Protein AF-A0A6U3USD8-F1 (afdb_monomer_lite)

Sequence (127 aa):
TAPLFMDVFNQEWENTIYDKFQEVTQSGALEKITYGLLCGFFSGYALKRIGKLIAALIGIVFILLQILSYYGYITVDQDKITNDVQNMFSSSEWLEGLQGKTMTVLTYNLPAGGGFAAGFVLGFKIG

InterPro domains:
  IPR007014 FUN14 [PF04930] (33-124)
  IPR007014 FUN14 [PTHR21346] (11-126)

Radius of gyration: 25.1 Å; chains: 1; bounding box: 48×50×72 Å

pLDDT: mean 74.31, std 14.25, range [49.0, 94.31]

Secondary structure (DSSP, 8-state):
---HHHHHHHHHHHHHHHHHHHHHHHTTHHHHHHHHHHHHHHHHHHHHHHHHHHHHHHHHHHHHHHHHHHTT-----HHHHHHHHHHHH--HHHHHHHHHHHHHHHHHHHHHHHHHHHHHHHHHHH-

Foldseek 3Di:
DPDPVVVVVVVVVVVVVVVVVVVCVVVCLVVLLQVLLVLLLVQLLVCLVVVVVVVVVVVVVVVVVVVVVVVPPDPDPPVVVVVVVCVVVVCCVVVVVCVVVVVVCCVVSVSNNVSNNNSNVVNNVVD

Structure (mmCIF, N/CA/C/O backbone):
data_AF-A0A6U3USD8-F1
#
_entry.id   AF-A0A6U3USD8-F1
#
loop_
_atom_site.group_PDB
_atom_site.id
_atom_site.type_symbol
_atom_site.label_atom_id
_atom_site.label_alt_id
_atom_site.label_comp_id
_atom_site.label_asym_id
_atom_site.label_entity_id
_atom_site.label_seq_id
_atom_site.pdbx_PDB_ins_code
_atom_site.Cartn_x
_atom_site.Cartn_y
_atom_site.Cartn_z
_atom_site.occupancy
_atom_site.B_iso_or_equiv
_atom_site.auth_seq_id
_atom_site.auth_comp_id
_atom_site.auth_asym_id
_atom_site.auth_atom_id
_atom_site.pdbx_PDB_model_num
ATOM 1 N N . THR A 1 1 ? -2.676 -25.262 -39.135 1.00 60.47 1 THR A N 1
ATOM 2 C CA . THR A 1 1 ? -1.474 -24.602 -39.677 1.00 60.47 1 THR A CA 1
ATOM 3 C C . THR A 1 1 ? -1.560 -23.140 -39.303 1.00 60.47 1 THR A C 1
ATOM 5 O O . THR A 1 1 ? -2.432 -22.453 -39.824 1.00 60.47 1 THR A O 1
ATOM 8 N N . ALA A 1 2 ? -0.785 -22.695 -38.309 1.00 68.19 2 ALA A N 1
ATOM 9 C CA . ALA A 1 2 ? -0.763 -21.278 -37.946 1.00 68.19 2 ALA A CA 1
ATOM 10 C C . ALA A 1 2 ? -0.362 -20.456 -39.188 1.00 68.19 2 ALA A C 1
ATOM 12 O O . ALA A 1 2 ? 0.477 -20.915 -39.968 1.00 68.19 2 ALA A O 1
ATOM 13 N N . PRO A 1 3 ? -1.027 -19.326 -39.463 1.00 76.50 3 PRO A N 1
ATOM 14 C CA . PRO A 1 3 ? -0.745 -18.550 -40.657 1.00 76.50 3 PRO A CA 1
ATOM 15 C C . PRO A 1 3 ? 0.603 -17.837 -40.495 1.00 76.50 3 PRO A C 1
ATOM 17 O O . PRO A 1 3 ? 0.865 -17.248 -39.454 1.00 76.50 3 PRO A O 1
ATOM 20 N N . LEU A 1 4 ? 1.430 -17.868 -41.543 1.00 79.75 4 LEU A N 1
ATOM 21 C CA . LEU A 1 4 ? 2.811 -17.352 -41.610 1.00 79.75 4 LEU A CA 1
ATOM 22 C C . LEU A 1 4 ? 3.024 -15.944 -41.016 1.00 79.75 4 LEU A C 1
ATOM 24 O O . LEU A 1 4 ? 4.119 -15.621 -40.569 1.00 79.75 4 LEU A O 1
ATOM 28 N N . PHE A 1 5 ? 1.988 -15.103 -40.995 1.00 78.00 5 PHE A N 1
ATOM 29 C CA . PHE A 1 5 ? 2.058 -13.773 -40.389 1.00 78.00 5 PHE A CA 1
ATOM 30 C C . PHE A 1 5 ? 2.119 -13.806 -38.854 1.00 78.00 5 PHE A C 1
ATOM 32 O O . PHE A 1 5 ? 2.696 -12.902 -38.261 1.00 78.00 5 PHE A O 1
ATOM 39 N N . MET A 1 6 ? 1.538 -14.824 -38.210 1.00 78.25 6 MET A N 1
ATOM 40 C CA . MET A 1 6 ? 1.555 -14.970 -36.751 1.00 78.25 6 MET A CA 1
ATOM 41 C C . MET A 1 6 ? 2.949 -15.329 -36.253 1.00 78.25 6 MET A C 1
ATOM 43 O O . MET A 1 6 ? 3.353 -14.823 -35.215 1.00 78.25 6 MET A O 1
ATOM 47 N N . ASP A 1 7 ? 3.696 -16.129 -37.014 1.00 84.88 7 ASP A N 1
ATOM 48 C CA . ASP A 1 7 ? 5.074 -16.480 -36.667 1.00 84.88 7 ASP A CA 1
ATOM 49 C C . ASP A 1 7 ? 5.999 -15.263 -36.820 1.00 84.88 7 ASP A C 1
ATOM 51 O O . ASP A 1 7 ? 6.784 -14.972 -35.924 1.00 84.88 7 ASP A O 1
ATOM 55 N N . VAL A 1 8 ? 5.849 -14.486 -37.903 1.00 80.75 8 VAL A N 1
ATOM 56 C CA . VAL A 1 8 ? 6.621 -13.246 -38.122 1.00 80.75 8 VAL A CA 1
ATOM 57 C C . VAL A 1 8 ? 6.295 -12.187 -37.067 1.00 80.75 8 VAL A C 1
ATOM 59 O O . VAL A 1 8 ? 7.206 -11.609 -36.478 1.00 80.75 8 VAL A O 1
ATOM 62 N N . PHE A 1 9 ? 5.008 -11.970 -36.781 1.00 85.44 9 PHE A N 1
ATOM 63 C CA . PHE A 1 9 ? 4.576 -11.025 -35.755 1.00 85.44 9 PHE A CA 1
ATOM 64 C C . PHE A 1 9 ? 5.055 -11.450 -34.364 1.00 85.44 9 PHE A C 1
ATOM 66 O O . PHE A 1 9 ? 5.569 -10.614 -33.629 1.00 85.44 9 PHE A O 1
ATOM 73 N N . ASN A 1 10 ? 4.942 -12.735 -34.005 1.00 87.62 10 ASN A N 1
ATOM 74 C CA . ASN A 1 10 ? 5.407 -13.230 -32.708 1.00 87.62 10 ASN A CA 1
ATOM 75 C C . ASN A 1 10 ? 6.924 -13.076 -32.559 1.00 87.62 10 ASN A C 1
ATOM 77 O O . ASN A 1 10 ? 7.384 -12.672 -31.498 1.00 87.62 10 ASN A O 1
ATOM 81 N N . GLN A 1 11 ? 7.690 -13.317 -33.625 1.00 84.44 11 GLN A N 1
ATOM 82 C CA . GLN A 1 11 ? 9.143 -13.161 -33.616 1.00 84.44 11 GLN A CA 1
ATOM 83 C C . GLN A 1 11 ? 9.571 -11.695 -33.433 1.00 84.44 11 GLN A C 1
ATOM 85 O O . GLN A 1 11 ? 10.467 -11.406 -32.641 1.00 84.44 11 GLN A O 1
ATOM 90 N N . GLU A 1 12 ? 8.935 -10.752 -34.135 1.00 87.12 12 GLU A N 1
ATOM 91 C CA . GLU A 1 12 ? 9.197 -9.317 -33.951 1.00 87.12 12 GLU A CA 1
ATOM 92 C C . GLU A 1 12 ? 8.788 -8.841 -32.557 1.00 87.12 12 GLU A C 1
ATOM 94 O O . GLU A 1 12 ? 9.509 -8.067 -31.921 1.00 87.12 12 GLU A O 1
ATOM 99 N N . TRP A 1 13 ? 7.645 -9.320 -32.068 1.00 84.94 13 TRP A N 1
ATOM 100 C CA . TRP A 1 13 ? 7.131 -8.959 -30.756 1.00 84.94 13 TRP A CA 1
ATOM 101 C C . TRP A 1 13 ? 8.041 -9.480 -29.645 1.00 84.94 13 TRP A C 1
ATOM 103 O O . TRP A 1 13 ? 8.414 -8.716 -28.758 1.00 84.94 13 TRP A O 1
ATOM 113 N N . GLU A 1 14 ? 8.481 -10.735 -29.733 1.00 84.94 14 GLU A N 1
ATOM 114 C CA . GLU A 1 14 ? 9.463 -11.320 -28.822 1.00 84.94 14 GLU A CA 1
ATOM 115 C C . GLU A 1 14 ? 10.760 -10.512 -28.809 1.00 84.94 14 GLU A C 1
ATOM 117 O O . GLU A 1 14 ? 11.179 -10.059 -27.745 1.00 84.94 14 GLU A O 1
ATOM 122 N N . ASN A 1 15 ? 11.355 -10.236 -29.971 1.00 84.75 15 ASN A N 1
ATOM 123 C CA . ASN A 1 15 ? 12.598 -9.464 -30.050 1.00 84.75 15 ASN A CA 1
ATOM 124 C C . ASN A 1 15 ? 12.441 -8.051 -29.456 1.00 84.75 15 ASN A C 1
ATOM 126 O O . ASN A 1 15 ? 13.295 -7.595 -28.697 1.00 84.75 15 ASN A O 1
ATOM 130 N N . THR A 1 16 ? 11.305 -7.393 -29.708 1.00 84.19 16 THR A N 1
ATOM 131 C CA . THR A 1 16 ? 10.984 -6.070 -29.140 1.00 84.19 16 THR A CA 1
ATOM 132 C C . THR A 1 16 ? 10.846 -6.114 -27.616 1.00 84.19 16 THR A C 1
ATOM 134 O O . THR A 1 16 ? 11.237 -5.180 -26.911 1.00 84.19 16 THR A O 1
ATOM 137 N N . ILE A 1 17 ? 10.271 -7.192 -27.089 1.00 79.88 17 ILE A N 1
ATOM 138 C CA . ILE A 1 17 ? 10.096 -7.416 -25.656 1.00 79.88 17 ILE A CA 1
ATOM 139 C C . ILE A 1 17 ? 11.450 -7.680 -24.989 1.00 79.88 17 ILE A C 1
ATOM 141 O O . ILE A 1 17 ? 11.735 -7.088 -23.946 1.00 79.88 17 ILE A O 1
ATOM 145 N N . TYR A 1 18 ? 12.302 -8.512 -25.592 1.00 79.81 18 TYR A N 1
ATOM 146 C CA . TYR A 1 18 ? 13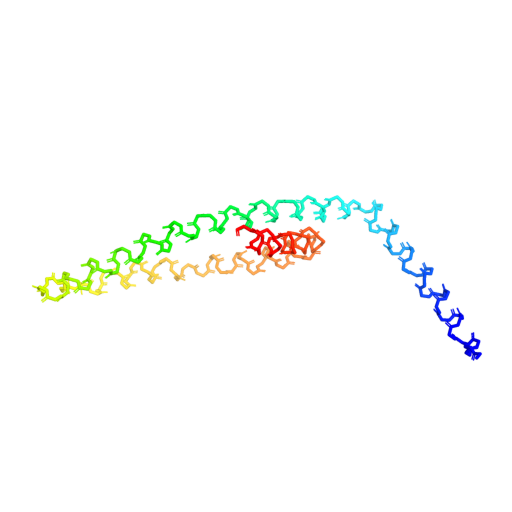.635 -8.812 -25.069 1.00 79.81 18 TYR A CA 1
ATOM 147 C C . TYR A 1 18 ? 14.517 -7.566 -24.993 1.00 79.81 18 TYR A C 1
ATOM 149 O O . TYR A 1 18 ? 15.114 -7.325 -23.942 1.00 79.81 18 TYR A O 1
ATOM 157 N N . ASP A 1 19 ? 14.531 -6.731 -26.031 1.00 81.69 19 ASP A N 1
ATOM 158 C CA . ASP A 1 19 ? 15.303 -5.483 -26.024 1.00 81.69 19 ASP A CA 1
ATOM 159 C C . ASP A 1 19 ? 14.820 -4.518 -24.934 1.00 81.69 19 ASP A C 1
ATOM 161 O O . ASP A 1 19 ? 15.628 -3.976 -24.176 1.00 81.69 19 ASP A O 1
ATOM 165 N N . LYS A 1 20 ? 13.500 -4.379 -24.755 1.00 73.38 20 LYS A N 1
ATOM 166 C CA . LYS A 1 20 ? 12.933 -3.560 -23.671 1.00 73.38 20 LYS A CA 1
ATOM 167 C C . LYS A 1 20 ? 13.275 -4.100 -22.283 1.00 73.38 20 LYS A C 1
ATOM 169 O O . LYS A 1 20 ? 13.555 -3.321 -21.373 1.00 73.38 20 LYS A O 1
ATOM 174 N N . PHE A 1 21 ? 13.272 -5.417 -22.088 1.00 76.75 21 PHE A N 1
ATOM 175 C CA . PHE A 1 21 ? 13.668 -6.014 -20.810 1.00 76.75 21 PHE A CA 1
ATOM 176 C C . PHE A 1 21 ? 15.156 -5.810 -20.509 1.00 76.75 21 PHE A C 1
ATOM 178 O O . PHE A 1 21 ? 15.515 -5.543 -19.358 1.00 76.75 21 PHE A O 1
ATOM 185 N N . GLN A 1 22 ? 16.024 -5.891 -21.519 1.00 72.31 22 GLN A N 1
ATOM 186 C CA . GLN A 1 22 ? 17.454 -5.615 -21.367 1.00 72.31 22 GLN A CA 1
ATOM 187 C C . GLN A 1 22 ? 17.715 -4.133 -21.060 1.00 72.31 22 GLN A C 1
ATOM 189 O O . GLN A 1 22 ? 18.517 -3.827 -20.180 1.00 72.31 22 GLN A O 1
ATOM 194 N N . GLU A 1 23 ? 16.967 -3.216 -21.672 1.00 72.38 23 GLU A N 1
ATOM 195 C CA . GLU A 1 23 ? 17.006 -1.777 -21.375 1.00 72.38 23 GLU A CA 1
ATOM 196 C C . GLU A 1 23 ? 16.574 -1.468 -19.924 1.00 72.38 23 GLU A C 1
ATOM 198 O O . GLU A 1 23 ? 17.226 -0.705 -19.204 1.00 72.38 23 GLU A O 1
ATOM 203 N N . VAL A 1 24 ? 15.517 -2.124 -19.430 1.00 66.94 24 VAL A N 1
ATOM 204 C CA . VAL A 1 24 ? 15.059 -2.012 -18.028 1.00 66.94 24 VAL A CA 1
ATOM 205 C C . VAL A 1 24 ? 16.073 -2.611 -17.045 1.00 66.94 24 VAL A C 1
ATOM 207 O O . VAL A 1 24 ? 16.230 -2.121 -15.923 1.00 66.94 24 VAL A O 1
ATOM 210 N N . THR A 1 25 ? 16.788 -3.653 -17.465 1.00 67.81 25 THR A N 1
ATOM 211 C CA . THR A 1 25 ? 17.837 -4.287 -16.658 1.00 67.81 25 THR A CA 1
ATOM 212 C C . THR A 1 25 ? 19.080 -3.397 -16.571 1.00 67.81 25 THR A C 1
ATOM 214 O O . THR A 1 25 ? 19.595 -3.183 -15.476 1.00 67.81 25 THR A O 1
ATOM 217 N N . GLN A 1 26 ? 19.527 -2.803 -17.684 1.00 66.00 26 GLN A N 1
ATOM 218 C CA . GLN A 1 26 ? 20.706 -1.924 -17.715 1.00 66.00 26 GLN A CA 1
ATOM 219 C C . GLN A 1 26 ? 20.472 -0.546 -17.082 1.00 66.00 26 GLN A C 1
ATOM 221 O O . GLN A 1 26 ? 21.406 0.061 -16.566 1.00 66.00 26 GLN A O 1
ATOM 226 N N . SER A 1 27 ? 19.232 -0.055 -17.064 1.00 65.62 27 SER A N 1
ATOM 227 C CA . SER A 1 27 ? 18.878 1.241 -16.461 1.00 65.62 27 SER A CA 1
ATOM 228 C C . SER A 1 27 ? 18.787 1.224 -14.924 1.00 65.62 27 SER A C 1
ATOM 230 O O . SER A 1 27 ? 18.447 2.243 -14.316 1.00 65.62 27 SER A O 1
ATOM 232 N N . GLY A 1 28 ? 19.057 0.083 -14.270 1.00 69.38 28 GLY A N 1
ATOM 233 C CA . GLY A 1 28 ? 18.926 -0.083 -12.813 1.00 69.38 28 GLY A CA 1
ATOM 234 C C . GLY A 1 28 ? 17.475 -0.007 -12.311 1.00 69.38 28 GLY A C 1
ATOM 235 O O . GLY A 1 28 ? 17.219 0.065 -11.109 1.00 69.38 28 GLY A O 1
ATOM 236 N N . ALA A 1 29 ? 16.494 -0.013 -13.217 1.00 70.44 29 ALA A N 1
ATOM 237 C CA . ALA A 1 29 ? 15.075 0.040 -12.880 1.00 70.44 29 ALA A CA 1
ATOM 238 C C . ALA A 1 29 ? 14.584 -1.269 -12.240 1.00 70.44 29 ALA A C 1
ATOM 240 O O . ALA A 1 29 ? 13.702 -1.232 -11.381 1.00 70.44 29 ALA A O 1
ATOM 241 N N . LEU A 1 30 ? 15.188 -2.408 -12.598 1.00 75.19 30 LEU A N 1
ATOM 242 C CA . LEU A 1 30 ? 14.865 -3.713 -12.018 1.00 75.19 30 LEU A CA 1
ATOM 243 C C . LEU A 1 30 ? 15.169 -3.775 -10.514 1.00 75.19 30 LEU A C 1
ATOM 245 O O . LEU A 1 30 ? 14.336 -4.245 -9.742 1.00 75.19 30 LEU A O 1
ATOM 249 N N . GLU A 1 31 ? 16.308 -3.229 -10.085 1.00 78.31 31 GLU A N 1
ATOM 250 C CA . GLU A 1 31 ? 16.653 -3.113 -8.663 1.00 78.31 31 GLU A CA 1
ATOM 251 C C . GLU A 1 31 ? 15.613 -2.265 -7.925 1.00 78.31 31 GLU A C 1
ATOM 253 O O . GLU A 1 31 ? 15.089 -2.653 -6.884 1.00 78.31 31 GLU A O 1
ATOM 258 N N . LYS A 1 32 ? 15.219 -1.129 -8.507 1.00 78.75 32 LYS A N 1
ATOM 259 C CA . LYS A 1 32 ? 14.199 -0.257 -7.911 1.00 78.75 32 LYS A CA 1
ATOM 260 C C . LYS A 1 32 ? 12.845 -0.962 -7.757 1.00 78.75 32 LYS A C 1
ATOM 262 O O . LYS A 1 32 ? 12.193 -0.779 -6.729 1.00 78.75 32 LYS A O 1
ATOM 267 N N . ILE A 1 33 ? 12.433 -1.782 -8.730 1.00 83.25 33 ILE A N 1
ATOM 268 C CA . ILE A 1 33 ? 11.199 -2.587 -8.658 1.00 83.25 33 ILE A CA 1
ATOM 269 C C . ILE A 1 33 ? 11.282 -3.599 -7.515 1.00 83.25 33 ILE A C 1
ATOM 271 O O . ILE A 1 33 ? 10.343 -3.693 -6.727 1.00 83.25 33 ILE A O 1
ATOM 275 N N . THR A 1 34 ? 12.374 -4.359 -7.410 1.00 84.31 34 THR A N 1
ATOM 276 C CA . THR A 1 34 ? 12.503 -5.427 -6.406 1.00 84.31 34 THR A CA 1
ATOM 277 C C . THR A 1 34 ? 12.602 -4.866 -4.990 1.00 84.31 34 THR A C 1
ATOM 279 O O . THR A 1 34 ? 11.898 -5.350 -4.103 1.00 84.31 34 THR A O 1
ATOM 282 N N . TYR A 1 35 ? 13.378 -3.798 -4.776 1.00 84.06 35 TYR A N 1
ATOM 283 C CA . TYR A 1 35 ? 13.415 -3.082 -3.496 1.00 84.06 35 TYR A CA 1
ATOM 284 C C . TYR A 1 35 ? 12.053 -2.487 -3.142 1.00 84.06 35 TYR A C 1
ATOM 286 O O . TYR A 1 35 ? 11.591 -2.643 -2.010 1.00 84.06 35 TYR A O 1
ATOM 294 N N . GLY A 1 36 ? 11.385 -1.855 -4.112 1.00 84.31 36 GLY A N 1
ATOM 295 C CA . GLY A 1 36 ? 10.021 -1.367 -3.953 1.00 84.31 36 GLY A CA 1
ATOM 296 C C . GLY A 1 36 ? 9.088 -2.485 -3.499 1.00 84.31 36 GLY A C 1
ATOM 297 O O . GLY A 1 36 ? 8.433 -2.351 -2.470 1.00 84.31 36 GLY A O 1
ATOM 298 N N . LEU A 1 37 ? 9.092 -3.617 -4.202 1.00 87.88 37 LEU A N 1
ATOM 299 C CA . LEU A 1 37 ? 8.240 -4.773 -3.932 1.00 87.88 37 LEU A CA 1
ATOM 300 C C . LEU A 1 37 ? 8.479 -5.379 -2.554 1.00 87.88 37 LEU A C 1
ATOM 302 O O . LEU A 1 37 ? 7.511 -5.623 -1.836 1.00 87.88 37 LEU A O 1
ATOM 306 N N . LEU A 1 38 ? 9.734 -5.574 -2.147 1.00 90.50 38 LEU A N 1
ATOM 307 C CA . LEU A 1 38 ? 10.055 -6.084 -0.813 1.00 90.50 38 LEU A CA 1
ATOM 308 C C . LEU A 1 38 ? 9.580 -5.120 0.278 1.00 90.50 38 LEU A C 1
ATOM 310 O O . LEU A 1 38 ? 8.856 -5.530 1.185 1.00 90.50 38 LEU A O 1
ATOM 314 N N . CYS A 1 39 ? 9.916 -3.832 0.169 1.00 88.12 39 CYS A N 1
ATOM 315 C CA . CYS A 1 39 ? 9.471 -2.815 1.123 1.00 88.12 39 CYS A CA 1
ATOM 316 C C . CYS A 1 39 ? 7.941 -2.71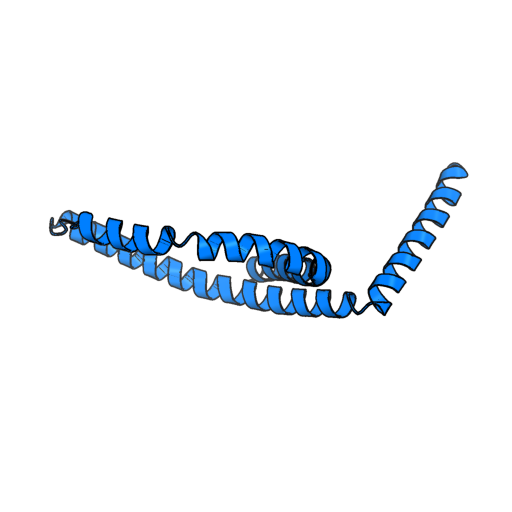7 1.185 1.00 88.12 39 CYS A C 1
ATOM 318 O O . CYS A 1 39 ? 7.369 -2.635 2.273 1.00 88.12 39 CYS A O 1
ATOM 320 N N . GLY A 1 40 ? 7.277 -2.786 0.030 1.00 85.62 40 GLY A N 1
ATOM 321 C CA . GLY A 1 40 ? 5.825 -2.841 -0.079 1.00 85.62 40 GLY A CA 1
ATOM 322 C C . GLY A 1 40 ? 5.269 -4.046 0.659 1.00 85.62 40 GLY A C 1
ATOM 323 O O . GLY A 1 40 ? 4.412 -3.893 1.524 1.00 85.62 40 GLY A O 1
ATOM 324 N N . PHE A 1 41 ? 5.812 -5.233 0.397 1.00 91.56 41 PHE A N 1
ATOM 325 C CA . PHE A 1 41 ? 5.390 -6.481 1.023 1.00 91.56 41 PHE A CA 1
ATOM 326 C C . PHE A 1 41 ? 5.487 -6.443 2.550 1.00 91.56 41 PHE A C 1
ATOM 328 O O . PHE A 1 41 ? 4.502 -6.733 3.235 1.00 91.56 41 PHE A O 1
ATOM 335 N N . PHE A 1 42 ? 6.630 -6.018 3.096 1.00 89.62 42 PHE A N 1
ATOM 336 C CA . PHE A 1 42 ? 6.800 -5.875 4.545 1.00 89.62 42 PHE A CA 1
ATOM 337 C C . PHE A 1 42 ? 5.856 -4.822 5.137 1.00 89.62 42 PHE A C 1
ATOM 339 O O . PHE A 1 42 ? 5.250 -5.064 6.182 1.00 89.62 42 PHE A O 1
ATOM 346 N N . SER A 1 43 ? 5.680 -3.683 4.459 1.00 91.44 43 SER A N 1
ATOM 347 C CA . SER A 1 43 ? 4.757 -2.626 4.883 1.00 91.44 43 SER A CA 1
ATOM 348 C C . SER A 1 43 ? 3.301 -3.111 4.911 1.00 91.44 43 SER A C 1
ATOM 350 O O . SER A 1 43 ? 2.615 -2.927 5.916 1.00 91.44 43 SER A O 1
ATOM 352 N N . GLY A 1 44 ? 2.844 -3.808 3.866 1.00 87.56 44 GLY A N 1
ATOM 353 C CA . GLY A 1 44 ? 1.491 -4.365 3.782 1.00 87.56 44 GLY A CA 1
ATOM 354 C C . GLY A 1 44 ? 1.224 -5.435 4.843 1.00 87.56 44 GLY A C 1
ATOM 355 O O . GLY A 1 44 ? 0.163 -5.434 5.474 1.00 87.56 44 GLY A O 1
ATOM 356 N N . TYR A 1 45 ? 2.204 -6.306 5.105 1.00 89.31 45 TYR A N 1
ATOM 357 C CA . TYR A 1 45 ? 2.113 -7.320 6.159 1.00 89.31 45 TYR A CA 1
ATOM 358 C C . TYR A 1 45 ? 2.031 -6.685 7.559 1.00 89.31 45 TYR A C 1
ATOM 360 O O . TYR A 1 45 ? 1.173 -7.051 8.369 1.00 89.31 45 TYR A O 1
ATOM 368 N N . ALA A 1 46 ? 2.878 -5.689 7.840 1.00 89.38 46 ALA A N 1
ATOM 369 C CA . ALA A 1 46 ? 2.856 -4.951 9.102 1.00 89.38 46 ALA A CA 1
ATOM 370 C C . ALA A 1 46 ? 1.533 -4.192 9.296 1.00 89.38 46 ALA A C 1
ATOM 372 O O . ALA A 1 46 ? 0.933 -4.253 10.374 1.00 89.38 46 ALA A O 1
ATOM 373 N N . LEU A 1 47 ? 1.033 -3.541 8.239 1.00 90.38 47 LEU A N 1
ATOM 374 C CA .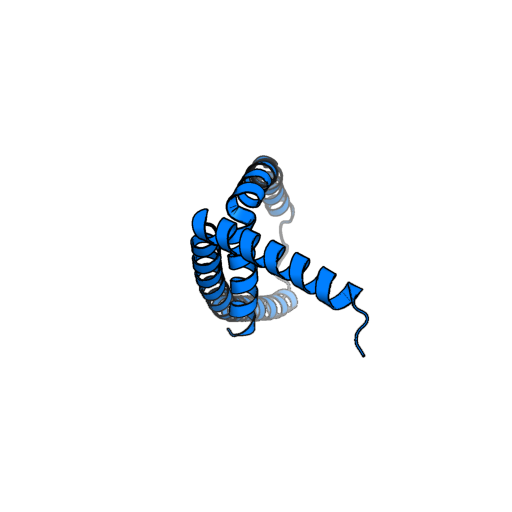 LEU A 1 47 ? -0.212 -2.781 8.282 1.00 90.38 47 LEU A CA 1
ATOM 375 C C . LEU A 1 47 ? -1.403 -3.655 8.668 1.00 90.38 47 LEU A C 1
ATOM 377 O O . LEU A 1 47 ? -2.245 -3.215 9.440 1.00 90.38 47 LEU A O 1
ATOM 381 N N . LYS A 1 48 ? -1.484 -4.903 8.199 1.00 84.75 48 LYS A N 1
ATOM 382 C CA . LYS A 1 48 ? -2.598 -5.790 8.564 1.00 84.75 48 LYS A CA 1
ATOM 383 C C . LYS A 1 48 ? -2.576 -6.201 10.033 1.00 84.75 48 LYS A C 1
ATOM 385 O O . LYS A 1 48 ? -3.631 -6.291 10.663 1.00 84.75 48 LYS A O 1
ATOM 390 N N . ARG A 1 49 ? -1.388 -6.414 10.604 1.00 85.94 49 ARG A N 1
ATOM 391 C CA . ARG A 1 49 ? -1.222 -6.715 12.035 1.00 85.94 49 ARG A CA 1
ATOM 392 C C . ARG A 1 49 ? -1.624 -5.531 12.906 1.00 85.94 49 ARG A C 1
ATOM 394 O O . ARG A 1 49 ? -2.407 -5.706 13.837 1.00 85.94 49 ARG A O 1
ATOM 401 N N . ILE A 1 50 ? -1.149 -4.337 12.566 1.00 89.25 50 ILE A N 1
ATOM 402 C CA . ILE A 1 50 ? -1.478 -3.103 13.287 1.00 89.25 50 ILE A CA 1
ATOM 403 C C . ILE A 1 50 ? -2.953 -2.735 13.070 1.00 89.25 50 ILE A C 1
ATOM 405 O O . ILE A 1 50 ? -3.648 -2.384 14.016 1.00 89.25 50 ILE A O 1
ATOM 409 N N . GLY A 1 51 ? -3.466 -2.902 11.852 1.00 88.94 51 GLY A N 1
ATOM 410 C CA . GLY A 1 51 ? -4.853 -2.626 11.489 1.00 88.94 51 GLY A CA 1
ATOM 411 C C . GLY A 1 51 ? -5.846 -3.477 12.276 1.00 88.94 51 GLY A C 1
ATOM 412 O O . GLY A 1 51 ? -6.843 -2.948 12.752 1.00 88.94 51 GLY A O 1
ATOM 413 N N . LYS A 1 52 ? -5.548 -4.764 12.505 1.00 88.25 52 LYS A N 1
ATOM 414 C CA . LYS A 1 52 ? -6.358 -5.624 13.387 1.00 88.25 52 LYS A CA 1
ATOM 415 C C . LYS A 1 52 ? -6.385 -5.106 14.832 1.00 88.25 52 LYS A C 1
ATOM 417 O O . LYS A 1 52 ? -7.451 -5.096 15.440 1.00 88.25 52 LYS A O 1
ATOM 422 N N . LEU A 1 53 ? -5.249 -4.649 15.370 1.00 92.38 53 LEU A N 1
ATOM 423 C CA . LEU A 1 53 ? -5.176 -4.079 16.724 1.00 92.38 53 LEU A CA 1
ATOM 424 C C . LEU A 1 53 ? -5.950 -2.761 16.834 1.00 92.38 53 LEU A C 1
ATOM 426 O O . LEU A 1 53 ? -6.747 -2.597 17.754 1.00 92.38 53 LEU A O 1
ATOM 430 N N . ILE A 1 54 ? -5.754 -1.849 15.880 1.00 91.69 54 ILE A N 1
ATOM 431 C CA . ILE A 1 54 ? -6.457 -0.563 15.832 1.00 91.69 54 ILE A CA 1
ATOM 432 C C . ILE A 1 54 ? -7.963 -0.789 15.681 1.00 91.69 54 ILE A C 1
ATOM 434 O O . ILE A 1 54 ? -8.740 -0.187 16.414 1.00 91.69 54 ILE A O 1
ATOM 438 N N . ALA A 1 55 ? -8.388 -1.689 14.792 1.00 92.75 55 ALA A N 1
ATOM 439 C CA . ALA A 1 55 ? -9.800 -2.014 14.608 1.00 92.75 55 ALA A CA 1
ATOM 440 C C . ALA A 1 55 ? -10.432 -2.574 15.892 1.00 92.75 55 ALA A C 1
ATOM 442 O O . ALA A 1 55 ? -11.538 -2.174 16.252 1.00 92.75 55 ALA A O 1
ATOM 443 N N . ALA A 1 56 ? -9.723 -3.449 16.613 1.00 94.19 56 ALA A N 1
ATOM 444 C CA . ALA A 1 56 ? -10.183 -3.955 17.903 1.00 94.19 56 ALA A CA 1
ATOM 445 C C . ALA A 1 56 ? -10.299 -2.832 18.945 1.00 94.19 56 ALA A C 1
ATOM 447 O O . ALA A 1 56 ? -11.316 -2.736 19.628 1.00 94.19 56 ALA A O 1
ATOM 448 N N . LEU A 1 57 ? -9.298 -1.952 19.034 1.00 94.31 57 LEU A N 1
ATOM 449 C CA . LEU A 1 57 ? -9.297 -0.821 19.963 1.00 94.31 57 LEU A CA 1
ATOM 450 C C . LEU A 1 57 ? -10.448 0.147 19.669 1.00 94.31 57 LEU A C 1
ATOM 452 O O . LEU A 1 57 ? -11.181 0.514 20.583 1.00 94.31 57 LEU A O 1
ATOM 456 N N . ILE A 1 58 ? -10.658 0.500 18.400 1.00 93.38 58 ILE A N 1
ATOM 457 C CA . ILE A 1 58 ? -11.782 1.338 17.965 1.00 93.38 58 ILE A CA 1
ATOM 458 C C . ILE A 1 58 ? -13.114 0.665 18.302 1.00 93.38 58 ILE A C 1
ATOM 460 O O . ILE A 1 58 ? -14.006 1.329 18.816 1.00 93.38 58 ILE A O 1
ATOM 464 N N . GLY A 1 59 ? -13.253 -0.643 18.069 1.00 91.94 59 GLY A N 1
ATOM 465 C CA . GLY A 1 59 ? -14.464 -1.387 18.418 1.00 91.94 59 GLY A CA 1
ATOM 466 C C . GLY A 1 59 ? -14.760 -1.365 19.919 1.00 91.94 59 GLY A C 1
ATOM 467 O O . GLY A 1 59 ? -15.895 -1.118 20.319 1.00 91.94 59 GLY A O 1
ATOM 468 N N . ILE A 1 60 ? -13.737 -1.552 20.757 1.00 93.12 60 ILE A N 1
ATOM 469 C CA . ILE A 1 60 ? -13.866 -1.463 22.218 1.00 93.12 60 ILE A CA 1
ATOM 470 C C . ILE A 1 60 ? -14.300 -0.051 22.625 1.00 93.12 60 ILE A C 1
ATOM 472 O O . ILE A 1 60 ? -15.285 0.099 23.346 1.00 93.12 60 ILE A O 1
ATOM 476 N N . VAL A 1 61 ? -13.618 0.983 22.123 1.00 90.12 61 VAL A N 1
ATOM 477 C CA . VAL A 1 61 ? -13.970 2.388 22.388 1.00 90.12 61 VAL A CA 1
ATOM 478 C C . VAL A 1 61 ? -15.401 2.685 21.942 1.00 90.12 61 VAL A C 1
ATOM 480 O O . VAL A 1 61 ? -16.147 3.325 22.676 1.00 90.12 61 VAL A O 1
ATOM 483 N N . PHE A 1 62 ? -15.817 2.176 20.784 1.00 91.56 62 PHE A N 1
ATOM 484 C CA . PHE A 1 62 ? -17.169 2.351 20.269 1.00 91.56 62 PHE A CA 1
ATOM 485 C C . PHE A 1 62 ? -18.218 1.737 21.202 1.00 91.56 62 PHE A C 1
ATOM 487 O O . PHE A 1 62 ? -19.199 2.398 21.523 1.00 91.56 62 PHE A O 1
ATOM 494 N N . ILE A 1 63 ? -17.999 0.518 21.704 1.00 90.38 63 ILE A N 1
ATOM 495 C CA . ILE A 1 63 ? -18.910 -0.126 22.665 1.00 90.38 63 ILE A CA 1
ATOM 496 C C . ILE A 1 63 ? -18.980 0.674 23.974 1.00 90.38 63 ILE A C 1
ATOM 498 O O . ILE A 1 63 ? -20.074 0.913 24.487 1.00 90.38 63 ILE A O 1
ATOM 502 N N . LEU A 1 64 ? -17.837 1.135 24.494 1.00 85.81 64 LEU A N 1
ATOM 503 C CA . LEU A 1 64 ? -17.794 1.991 25.685 1.00 85.81 64 LEU A CA 1
ATOM 504 C C . LEU A 1 64 ? -18.581 3.292 25.472 1.00 85.81 64 LEU A C 1
ATOM 506 O O . LEU A 1 64 ? -19.331 3.701 26.356 1.00 85.81 64 LEU A O 1
ATOM 510 N N . LEU A 1 65 ? -18.455 3.911 24.295 1.00 84.31 65 LEU A N 1
ATOM 511 C CA . LEU A 1 65 ? -19.214 5.107 23.932 1.00 84.31 65 LEU A CA 1
ATOM 512 C C . LEU A 1 65 ? -20.715 4.836 23.832 1.00 84.31 65 LEU A C 1
ATOM 514 O O . LEU A 1 65 ? -21.488 5.669 24.288 1.00 84.31 65 LEU A O 1
ATOM 518 N N . GLN A 1 66 ? -21.147 3.690 23.298 1.00 83.19 66 GLN A N 1
ATOM 519 C CA . GLN A 1 66 ? -22.570 3.330 23.269 1.00 83.19 66 GLN A CA 1
ATOM 520 C C . GLN A 1 66 ? -23.150 3.229 24.689 1.00 83.19 66 GLN A C 1
ATOM 522 O O . GLN A 1 66 ? -24.225 3.766 24.950 1.00 83.19 66 GLN A O 1
ATOM 527 N N . ILE A 1 67 ? -22.418 2.619 25.630 1.00 76.50 67 ILE A N 1
ATOM 528 C CA . ILE A 1 67 ? -22.830 2.515 27.042 1.00 76.50 67 ILE A CA 1
ATOM 529 C C . ILE A 1 67 ? -22.865 3.901 27.693 1.00 76.50 67 ILE A C 1
ATOM 531 O O . ILE A 1 67 ? -23.850 4.265 28.328 1.00 76.50 67 ILE A O 1
ATOM 535 N N . LEU A 1 68 ? -21.817 4.703 27.504 1.00 73.69 68 LEU A N 1
ATOM 536 C CA . LEU A 1 68 ? -21.717 6.040 28.090 1.00 73.69 68 LEU A CA 1
ATOM 537 C C . LEU A 1 68 ? -22.749 7.015 27.496 1.00 73.69 68 LEU A C 1
ATOM 539 O O . L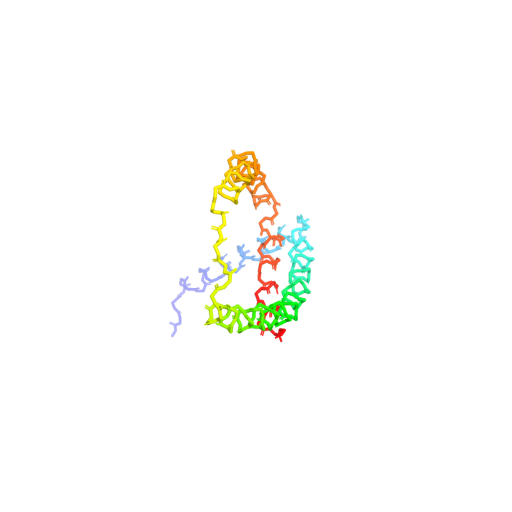EU A 1 68 ? -23.283 7.864 28.208 1.00 73.69 68 LEU A O 1
ATOM 543 N N . SER A 1 69 ? -23.086 6.851 26.215 1.00 65.44 69 SER A N 1
ATOM 544 C CA . SER A 1 69 ? -24.179 7.565 25.556 1.00 65.44 69 SER A CA 1
ATOM 545 C C . SER A 1 69 ? -25.536 7.161 26.123 1.00 65.44 69 SER A C 1
ATOM 547 O O . SER A 1 69 ? -26.402 8.019 26.262 1.00 65.44 69 SER A O 1
ATOM 549 N N . TYR A 1 70 ? -25.722 5.890 26.488 1.00 59.75 70 TYR A N 1
ATOM 550 C CA . TYR A 1 70 ? -26.945 5.415 27.142 1.00 59.75 70 TYR A CA 1
ATOM 551 C C . TYR A 1 70 ? -27.144 6.025 28.541 1.00 59.75 70 TYR A C 1
ATOM 553 O O . TYR A 1 70 ? -28.278 6.201 28.977 1.00 59.75 70 TYR A O 1
ATOM 561 N N . TYR A 1 71 ? -26.054 6.391 29.225 1.00 57.88 71 TYR A N 1
ATOM 562 C CA . TYR A 1 71 ? -26.070 7.084 30.522 1.00 57.88 71 TYR A CA 1
ATOM 563 C C . TYR A 1 71 ? -26.081 8.625 30.417 1.00 57.88 71 TYR A C 1
ATOM 565 O O . TYR A 1 71 ? -26.184 9.300 31.439 1.00 57.88 71 TYR A O 1
ATOM 573 N N . GLY A 1 72 ? -26.043 9.191 29.202 1.00 54.69 72 GLY A N 1
ATOM 574 C CA . GLY A 1 72 ? -26.396 10.593 28.943 1.00 54.69 72 GLY A CA 1
ATOM 575 C C . GLY A 1 72 ? -25.359 11.660 29.323 1.00 54.69 72 GLY A C 1
ATOM 576 O O . GLY A 1 72 ? -25.756 12.692 29.854 1.00 54.69 72 GLY A O 1
ATOM 577 N N . TYR A 1 73 ? -24.058 11.462 29.056 1.00 50.91 73 TYR A N 1
ATOM 578 C CA . TYR A 1 73 ? -23.015 12.409 29.513 1.00 50.91 73 TYR A CA 1
ATOM 579 C C . TYR A 1 73 ? -22.165 13.120 28.440 1.00 50.91 73 TYR A C 1
ATOM 581 O O . TYR A 1 73 ? -21.157 13.723 28.792 1.00 50.91 73 TYR A O 1
ATOM 589 N N . ILE A 1 74 ? -22.492 13.103 27.143 1.00 51.41 74 ILE A N 1
ATOM 590 C CA . ILE A 1 74 ? -21.600 13.756 26.160 1.00 51.41 74 ILE A CA 1
ATOM 591 C C . ILE A 1 74 ? -22.332 14.784 25.302 1.00 51.41 74 ILE A C 1
ATOM 593 O O . ILE A 1 74 ? -22.687 14.539 24.152 1.00 51.41 74 ILE A O 1
ATOM 597 N N . THR A 1 75 ? -22.488 15.983 25.859 1.00 49.00 75 THR A N 1
ATOM 598 C CA . THR A 1 75 ? -22.529 17.224 25.081 1.00 49.00 75 THR A CA 1
ATOM 599 C C . THR A 1 75 ? -21.131 17.422 24.487 1.00 49.00 75 THR A C 1
ATOM 601 O O . THR A 1 75 ? -20.216 17.901 25.150 1.00 49.00 75 THR A O 1
ATOM 604 N N . VAL A 1 76 ? -20.929 16.954 23.254 1.00 53.00 76 VAL A N 1
ATOM 605 C CA . VAL A 1 76 ? -19.723 17.260 22.476 1.00 53.00 76 VAL A CA 1
ATOM 606 C C . VAL A 1 76 ? -19.795 18.742 22.113 1.00 53.00 76 VAL A C 1
ATOM 608 O O . VAL A 1 76 ? -20.646 19.131 21.318 1.00 53.00 76 VAL A O 1
ATOM 611 N N . ASP A 1 77 ? -18.926 19.567 22.693 1.00 56.47 77 ASP A N 1
ATOM 612 C CA . ASP A 1 77 ? -18.667 20.933 22.225 1.00 56.47 77 ASP A CA 1
ATOM 613 C C . ASP A 1 77 ? -18.089 20.862 20.792 1.00 56.47 77 ASP A C 1
ATOM 615 O O . ASP A 1 77 ? -16.903 20.597 20.582 1.00 56.47 77 ASP A O 1
ATOM 619 N N . GLN A 1 78 ? -18.954 21.024 19.786 1.00 53.56 78 GLN A N 1
ATOM 620 C CA . GLN A 1 78 ? -18.662 20.862 18.349 1.00 53.56 78 GLN A CA 1
ATOM 621 C C . GLN A 1 78 ? -17.800 22.001 17.771 1.00 53.56 78 GLN A C 1
ATOM 623 O O . GLN A 1 78 ? -17.156 21.843 16.729 1.00 53.56 78 GLN A O 1
ATOM 628 N N . ASP A 1 79 ? -17.747 23.145 18.454 1.00 55.75 79 ASP A N 1
ATOM 629 C CA . ASP A 1 79 ? -17.182 24.378 17.898 1.00 55.75 79 ASP A CA 1
ATOM 630 C C . ASP A 1 79 ? -15.647 24.435 17.929 1.00 55.75 79 ASP A C 1
ATOM 632 O O . ASP A 1 79 ? -15.023 25.065 17.070 1.00 55.75 79 ASP A O 1
ATOM 636 N N . LYS A 1 80 ? -15.005 23.735 18.874 1.00 56.00 80 LYS A N 1
ATOM 637 C CA . LYS A 1 80 ? -13.532 23.684 18.965 1.00 56.00 80 LYS A CA 1
ATOM 638 C C . LYS A 1 80 ? -12.913 22.656 18.022 1.00 56.00 80 LYS A C 1
ATOM 640 O O . LYS A 1 80 ? -11.889 22.931 17.408 1.00 56.00 80 LYS A O 1
ATOM 645 N N . ILE A 1 81 ? -13.560 21.502 17.863 1.00 57.97 81 ILE A N 1
ATOM 646 C CA . ILE A 1 81 ? -13.077 20.418 16.993 1.00 57.97 81 ILE A CA 1
ATOM 647 C C . ILE A 1 81 ? -13.133 20.848 15.524 1.00 57.97 81 ILE A C 1
ATOM 649 O O . ILE A 1 81 ? -12.200 20.595 14.766 1.00 57.97 81 ILE A O 1
ATOM 653 N N . THR A 1 82 ? -14.197 21.550 15.130 1.00 56.44 82 THR A N 1
ATOM 654 C CA . THR A 1 82 ? -14.373 22.004 13.746 1.00 56.44 82 THR A CA 1
ATOM 655 C C . THR A 1 82 ? -13.315 23.033 13.344 1.00 56.44 82 THR A C 1
ATOM 657 O O . THR A 1 82 ? -12.781 22.936 12.243 1.00 56.44 82 THR A O 1
ATOM 660 N N . ASN A 1 83 ? -12.950 23.960 14.240 1.00 59.19 83 ASN A N 1
ATOM 661 C CA . ASN A 1 83 ? -11.926 24.978 13.970 1.00 59.19 83 ASN A CA 1
ATOM 662 C C . ASN A 1 83 ? -10.501 24.401 13.870 1.00 59.19 83 ASN A C 1
ATOM 664 O O . ASN A 1 83 ? -9.756 24.789 12.971 1.00 59.19 83 ASN A O 1
ATOM 668 N N . ASP A 1 84 ? -10.119 23.451 14.730 1.00 61.22 84 ASP A N 1
ATOM 669 C CA . ASP A 1 84 ? -8.789 22.819 14.653 1.00 61.22 84 ASP A CA 1
ATOM 670 C C . ASP A 1 84 ? -8.649 21.909 13.425 1.00 61.22 84 ASP A C 1
ATOM 672 O O . ASP A 1 84 ? -7.618 21.920 12.747 1.00 61.22 84 ASP A O 1
ATOM 676 N N . VAL A 1 85 ? -9.707 21.168 13.075 1.00 60.88 85 VAL A N 1
ATOM 677 C CA . VAL A 1 85 ? -9.726 20.348 11.856 1.00 60.88 85 VAL A CA 1
ATOM 678 C C . VAL A 1 85 ? -9.689 21.234 10.613 1.00 60.88 85 VAL A C 1
ATOM 680 O O . VAL A 1 85 ? -8.948 20.917 9.685 1.00 60.88 85 VAL A O 1
ATOM 683 N N . GLN A 1 86 ? -10.412 22.361 10.591 1.00 58.91 86 GLN A N 1
ATOM 684 C CA . GLN A 1 86 ? -10.344 23.305 9.473 1.00 58.91 86 GLN A CA 1
ATOM 685 C C . GLN A 1 86 ? -8.955 23.914 9.322 1.00 58.91 86 GLN A C 1
ATOM 687 O O . GLN A 1 86 ? -8.470 23.973 8.199 1.00 58.91 86 GLN A O 1
ATOM 692 N N . ASN A 1 87 ? -8.282 24.307 10.402 1.00 60.53 87 ASN A N 1
ATOM 693 C CA . ASN A 1 87 ? -6.935 24.874 10.302 1.00 60.53 87 ASN A CA 1
ATOM 694 C C . ASN A 1 87 ? -5.882 23.842 9.861 1.00 60.53 87 ASN A C 1
ATOM 696 O O . ASN A 1 87 ? -4.976 24.199 9.116 1.00 60.53 87 ASN A O 1
ATOM 700 N N . MET A 1 88 ? -6.021 22.562 10.234 1.00 58.59 88 MET A N 1
ATOM 701 C CA . MET A 1 88 ? -5.137 21.491 9.742 1.00 58.59 88 MET A CA 1
ATOM 702 C C . MET A 1 88 ? -5.434 21.061 8.295 1.00 58.59 88 MET A C 1
ATOM 704 O O . MET A 1 88 ? -4.503 20.759 7.552 1.00 58.59 88 MET A O 1
ATOM 708 N N . PHE A 1 89 ? -6.705 21.016 7.878 1.00 56.47 89 PHE A N 1
ATOM 709 C CA . PHE A 1 89 ? -7.094 20.624 6.512 1.00 56.47 89 PHE A CA 1
ATOM 710 C C . PHE A 1 89 ? -7.001 21.766 5.492 1.00 56.47 89 PHE A C 1
ATOM 712 O O . PHE A 1 89 ? -6.848 21.498 4.301 1.00 56.47 89 PHE A O 1
ATOM 719 N N . SER A 1 90 ? -7.075 23.025 5.933 1.00 53.66 90 SER A N 1
ATOM 720 C CA . SER A 1 90 ? -6.951 24.204 5.059 1.00 53.66 90 SER A CA 1
ATOM 721 C C . SER A 1 90 ? -5.504 24.551 4.720 1.00 53.66 90 SER A C 1
ATOM 723 O O . SER A 1 90 ? -5.272 25.433 3.895 1.00 53.66 90 SER A O 1
ATOM 725 N N . SER A 1 91 ? -4.523 23.835 5.280 1.00 53.34 91 SER A N 1
ATOM 726 C CA . SER A 1 91 ? -3.171 23.779 4.727 1.00 53.34 91 SER A CA 1
ATOM 727 C C . SER A 1 91 ? -3.206 23.008 3.404 1.00 53.34 91 SER A C 1
ATOM 729 O O . SER A 1 91 ? -2.756 21.865 3.296 1.00 53.34 91 SER A O 1
ATOM 731 N N . SER A 1 92 ? -3.727 23.670 2.369 1.00 54.25 92 SER A N 1
ATOM 732 C CA . SER A 1 92 ? -3.616 23.296 0.956 1.00 54.25 92 SER A CA 1
ATOM 733 C C . SER A 1 92 ? -2.177 22.970 0.550 1.00 54.25 92 SER A C 1
ATOM 735 O O . SER A 1 92 ? -1.969 22.256 -0.418 1.00 54.25 92 SER A O 1
ATOM 737 N N . GLU A 1 93 ? -1.194 23.391 1.343 1.00 55.69 93 GLU A N 1
ATOM 738 C CA . GLU A 1 93 ? 0.225 23.065 1.243 1.00 55.69 93 GLU A CA 1
ATOM 739 C C . GLU A 1 93 ? 0.532 21.550 1.301 1.00 55.69 93 GLU A C 1
ATOM 741 O O . GLU A 1 93 ? 1.400 21.071 0.568 1.00 55.69 93 GLU A O 1
ATOM 746 N N . TRP A 1 94 ? -0.201 20.752 2.097 1.00 56.50 94 TRP A N 1
ATOM 747 C CA . TRP A 1 94 ? -0.013 19.287 2.125 1.00 56.50 94 TRP A CA 1
ATOM 748 C C . TRP A 1 94 ? -0.551 18.626 0.856 1.00 56.50 94 TRP A C 1
ATOM 750 O O . TRP A 1 94 ? 0.093 17.749 0.274 1.00 56.50 94 TRP A O 1
ATOM 760 N N . LEU A 1 95 ? -1.725 19.077 0.407 1.00 56.62 95 LEU A N 1
ATOM 761 C CA . LEU A 1 95 ? -2.349 18.572 -0.807 1.00 56.62 95 LEU A CA 1
ATOM 762 C C . LEU A 1 95 ? -1.561 19.002 -2.040 1.00 56.62 95 LEU A C 1
ATOM 764 O O . LEU A 1 95 ? -1.305 18.143 -2.868 1.00 56.62 95 LEU A O 1
ATOM 768 N N . GLU A 1 96 ? -1.137 20.261 -2.162 1.00 59.25 96 GLU A N 1
ATOM 769 C CA . GLU A 1 96 ? -0.332 20.785 -3.278 1.00 59.25 96 GLU A CA 1
ATOM 770 C C . GLU A 1 96 ? 1.076 20.172 -3.326 1.00 59.25 96 GLU A C 1
ATOM 772 O O . GLU A 1 96 ? 1.553 19.783 -4.398 1.00 59.25 96 GLU A O 1
ATOM 777 N N . GLY A 1 97 ? 1.717 19.983 -2.167 1.00 58.09 97 GLY A N 1
ATOM 778 C CA . GLY A 1 97 ? 3.015 19.315 -2.055 1.00 58.09 97 GLY A CA 1
ATOM 779 C C . GLY A 1 97 ? 2.968 17.834 -2.442 1.00 58.09 97 GLY A C 1
ATOM 780 O O . GLY A 1 97 ? 3.936 17.311 -3.007 1.00 58.09 97 GLY A O 1
ATOM 781 N N . LEU A 1 98 ? 1.833 17.168 -2.201 1.00 58.78 98 LEU A N 1
ATOM 782 C CA . LEU A 1 98 ? 1.570 15.832 -2.720 1.00 58.78 98 LEU A CA 1
ATOM 783 C C . LEU A 1 98 ? 1.527 15.863 -4.242 1.00 58.78 98 LEU A C 1
ATOM 785 O O . LEU A 1 98 ? 2.366 15.211 -4.835 1.00 58.78 98 LEU A O 1
ATOM 789 N N . GLN A 1 99 ? 0.666 16.653 -4.881 1.00 54.03 99 GLN A N 1
ATOM 790 C CA . GLN A 1 99 ? 0.470 16.633 -6.350 1.00 54.03 99 GLN A CA 1
ATOM 791 C C . GLN A 1 99 ? 1.769 16.927 -7.119 1.00 54.03 99 GLN A C 1
ATOM 793 O O . GLN A 1 99 ? 2.100 16.206 -8.060 1.00 54.03 99 GLN A O 1
ATOM 798 N N . GLY A 1 100 ? 2.560 17.918 -6.687 1.00 54.19 100 GLY A N 1
ATOM 799 C CA . GLY A 1 100 ? 3.809 18.292 -7.367 1.00 54.19 100 GLY A CA 1
ATOM 800 C C . GLY A 1 100 ? 4.945 17.269 -7.214 1.00 54.19 100 GLY A C 1
ATOM 801 O O . GLY A 1 100 ? 5.666 16.972 -8.174 1.00 54.19 100 GLY A O 1
ATOM 802 N N . LYS A 1 101 ? 5.100 16.670 -6.023 1.00 54.62 101 LYS A N 1
ATOM 803 C CA . LYS A 1 101 ? 6.143 15.657 -5.773 1.00 54.62 101 LYS A CA 1
ATOM 804 C C . LYS A 1 101 ? 5.716 14.270 -6.221 1.00 54.62 101 LYS A C 1
ATOM 806 O O . LYS A 1 101 ? 6.558 13.512 -6.684 1.00 54.62 101 LYS A O 1
ATOM 811 N N . THR A 1 102 ? 4.433 13.942 -6.137 1.00 56.12 102 THR A N 1
ATOM 812 C CA . THR A 1 102 ? 3.885 12.677 -6.621 1.00 56.12 102 THR A CA 1
ATOM 813 C C . THR A 1 102 ? 4.009 12.591 -8.134 1.00 56.12 102 THR A C 1
ATOM 815 O O . THR A 1 102 ? 4.493 11.567 -8.587 1.00 56.12 102 THR A O 1
ATOM 818 N N . ME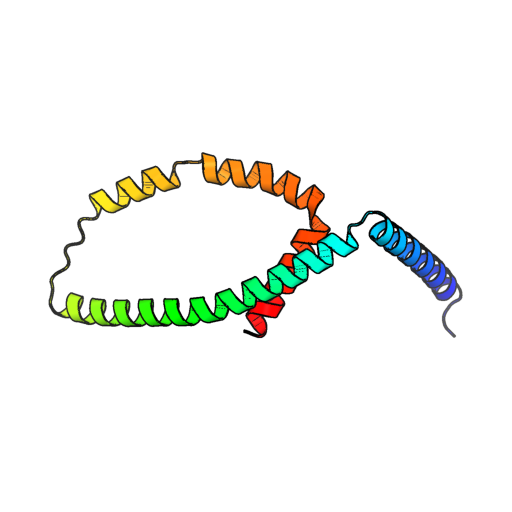T A 1 103 ? 3.744 13.640 -8.919 1.00 51.28 103 MET A N 1
ATOM 819 C CA . MET A 1 103 ? 3.910 13.554 -10.380 1.00 51.28 103 MET A CA 1
ATOM 820 C C . MET A 1 103 ? 5.371 13.338 -10.802 1.00 51.28 103 MET A C 1
ATOM 822 O O . MET A 1 103 ? 5.649 12.538 -11.693 1.00 51.28 103 MET A O 1
ATOM 826 N N . THR A 1 104 ? 6.325 13.968 -10.114 1.00 51.56 104 THR A N 1
ATOM 827 C CA . THR A 1 104 ? 7.761 13.821 -10.419 1.00 51.56 104 THR A CA 1
ATOM 828 C C . THR A 1 104 ? 8.328 12.495 -9.892 1.00 51.56 104 THR A C 1
ATOM 830 O O . THR A 1 104 ? 9.078 11.816 -10.590 1.00 51.56 104 THR A O 1
ATOM 833 N N . VAL A 1 105 ? 7.933 12.066 -8.689 1.00 54.31 105 VAL A N 1
ATOM 834 C CA . VAL A 1 105 ? 8.374 10.799 -8.079 1.00 54.31 105 VAL A CA 1
ATOM 835 C C . VAL A 1 105 ? 7.681 9.601 -8.725 1.00 54.31 105 VAL A C 1
ATOM 837 O O . VAL A 1 105 ? 8.341 8.590 -8.921 1.00 54.31 105 VAL A O 1
ATOM 840 N N . LEU A 1 106 ? 6.410 9.702 -9.120 1.00 54.88 106 LEU A N 1
ATOM 841 C CA . LEU A 1 106 ? 5.726 8.681 -9.919 1.00 54.88 106 LEU A CA 1
ATOM 842 C C . LEU A 1 106 ? 6.372 8.578 -11.296 1.00 54.88 106 LEU A C 1
ATOM 844 O O . LEU A 1 106 ? 6.664 7.474 -11.716 1.00 54.88 106 LEU A O 1
ATOM 848 N N . THR A 1 107 ? 6.687 9.680 -11.977 1.00 54.62 107 THR A N 1
ATOM 849 C CA . THR A 1 107 ? 7.283 9.579 -13.322 1.00 54.62 107 THR A CA 1
ATOM 850 C C . THR A 1 107 ? 8.713 9.015 -13.288 1.00 54.62 107 THR A C 1
ATOM 852 O O . THR A 1 107 ? 9.068 8.214 -14.145 1.00 54.62 107 THR A O 1
ATOM 855 N N . TYR A 1 108 ? 9.521 9.339 -12.267 1.00 55.75 108 TYR A N 1
ATOM 856 C CA . TYR A 1 108 ? 10.915 8.863 -12.150 1.00 55.75 108 TYR A CA 1
ATOM 857 C C . TYR A 1 108 ? 11.093 7.551 -11.357 1.00 55.75 108 TYR A C 1
ATOM 859 O O . TYR A 1 108 ? 12.111 6.871 -11.494 1.00 55.75 108 TYR A O 1
ATOM 867 N N . ASN A 1 109 ? 10.122 7.177 -10.517 1.00 63.62 109 ASN A N 1
ATOM 868 C CA . ASN A 1 109 ? 10.120 5.943 -9.721 1.00 63.62 109 ASN A CA 1
ATOM 869 C C . ASN A 1 109 ? 8.907 5.060 -10.019 1.00 63.62 109 ASN A C 1
ATOM 871 O O . ASN A 1 109 ? 8.603 4.192 -9.215 1.00 63.62 109 ASN A O 1
ATOM 875 N N . LEU A 1 110 ? 8.226 5.225 -11.154 1.00 70.38 110 LEU A N 1
ATOM 876 C CA . LEU A 1 110 ? 7.100 4.381 -11.582 1.00 70.38 110 LEU A CA 1
ATOM 877 C C . LEU A 1 110 ? 7.410 2.878 -11.475 1.00 70.38 110 LEU A C 1
ATOM 879 O O . LEU A 1 110 ? 6.581 2.151 -10.929 1.00 70.38 110 LEU A O 1
ATOM 883 N N . PRO A 1 111 ? 8.608 2.405 -11.880 1.00 69.19 111 PRO A N 1
ATOM 884 C CA . PRO 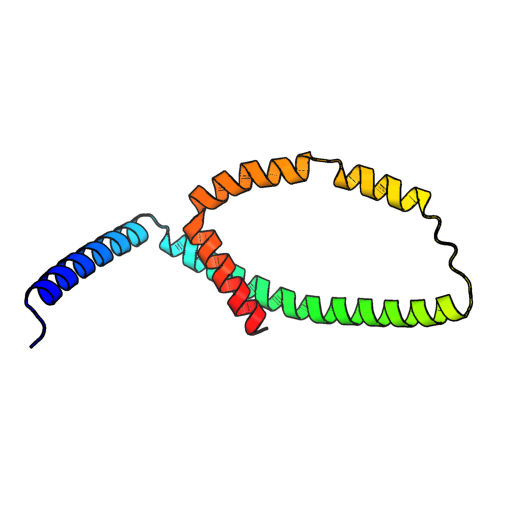A 1 111 ? 9.003 1.017 -11.655 1.00 69.19 111 PRO A CA 1
ATOM 885 C C . PRO A 1 111 ? 9.051 0.658 -10.157 1.00 69.19 111 PRO A C 1
ATOM 887 O O . PRO A 1 111 ? 8.470 -0.337 -9.729 1.00 69.19 111 PRO A O 1
ATOM 890 N N . ALA A 1 112 ? 9.667 1.504 -9.327 1.00 72.56 112 ALA A N 1
ATOM 891 C CA . ALA A 1 112 ? 9.800 1.274 -7.886 1.00 72.56 112 ALA A CA 1
ATOM 892 C C . ALA A 1 112 ? 8.460 1.357 -7.137 1.00 72.56 112 ALA A C 1
ATOM 894 O O . ALA A 1 112 ? 8.153 0.513 -6.301 1.00 72.56 112 ALA A O 1
ATOM 895 N N . GLY A 1 113 ? 7.651 2.369 -7.447 1.00 78.81 113 GLY A N 1
ATOM 896 C CA . GLY A 1 113 ? 6.330 2.611 -6.880 1.00 78.81 113 GLY A CA 1
ATOM 897 C C . GLY A 1 113 ? 5.315 1.566 -7.331 1.00 78.81 113 GLY A C 1
ATOM 898 O O . GLY A 1 113 ? 4.514 1.117 -6.517 1.00 78.81 113 GLY A O 1
ATOM 899 N N . GLY A 1 114 ? 5.393 1.110 -8.584 1.00 83.94 114 GLY A N 1
ATOM 900 C CA . GLY A 1 114 ? 4.618 -0.023 -9.091 1.00 83.94 114 GLY A CA 1
ATOM 901 C C . GLY A 1 114 ? 4.998 -1.330 -8.395 1.00 83.94 114 GLY A C 1
ATOM 902 O O . GLY A 1 114 ? 4.116 -2.049 -7.925 1.00 83.94 114 GLY A O 1
ATOM 903 N N . GLY A 1 115 ? 6.302 -1.589 -8.234 1.00 85.00 115 GLY A N 1
ATOM 904 C CA . GLY A 1 115 ? 6.816 -2.701 -7.432 1.00 85.00 115 GLY A CA 1
ATOM 905 C C . GLY A 1 115 ? 6.314 -2.641 -5.991 1.00 85.00 115 GLY A C 1
ATOM 906 O O . GLY A 1 115 ? 5.753 -3.616 -5.498 1.00 85.00 115 GLY A O 1
ATOM 907 N N . PHE A 1 116 ? 6.421 -1.479 -5.344 1.00 86.12 116 PHE A N 1
ATOM 908 C CA . PHE A 1 116 ? 5.937 -1.245 -3.983 1.00 86.12 116 PHE A CA 1
ATOM 909 C C . PHE A 1 116 ? 4.439 -1.457 -3.840 1.00 86.12 116 PHE A C 1
ATOM 911 O O . PHE A 1 116 ? 4.030 -2.184 -2.944 1.00 86.12 116 PHE A O 1
ATOM 918 N N . ALA A 1 117 ? 3.614 -0.880 -4.710 1.00 88.12 117 ALA A N 1
ATOM 919 C CA . ALA A 1 117 ? 2.167 -1.051 -4.648 1.00 88.12 117 ALA A CA 1
ATOM 920 C C . ALA A 1 117 ? 1.768 -2.523 -4.839 1.00 88.12 117 ALA A C 1
ATOM 922 O O . ALA A 1 117 ? 0.958 -3.047 -4.073 1.00 88.12 117 ALA A O 1
ATOM 923 N N . ALA A 1 118 ? 2.384 -3.215 -5.803 1.00 88.75 118 ALA A N 1
ATOM 924 C CA . ALA A 1 118 ? 2.161 -4.641 -6.025 1.00 88.75 118 ALA A CA 1
ATOM 925 C C . ALA A 1 118 ? 2.581 -5.475 -4.804 1.00 88.75 118 ALA A C 1
ATOM 927 O O . ALA A 1 118 ? 1.794 -6.274 -4.293 1.00 88.75 118 ALA A O 1
ATOM 928 N N . GLY A 1 119 ? 3.790 -5.244 -4.287 1.00 87.06 119 GLY A N 1
ATOM 929 C CA . GLY A 1 119 ? 4.297 -5.888 -3.079 1.00 87.06 119 GLY A CA 1
ATOM 930 C C . GLY A 1 119 ? 3.411 -5.620 -1.867 1.00 87.06 119 GLY A C 1
ATOM 931 O O . GLY A 1 119 ? 3.075 -6.547 -1.139 1.00 87.06 119 GLY A O 1
ATOM 932 N N . PHE A 1 120 ? 2.957 -4.382 -1.689 1.00 90.38 120 PHE A N 1
ATOM 933 C CA . PHE A 1 120 ? 2.078 -3.954 -0.605 1.00 90.38 120 PHE A CA 1
ATOM 934 C C . PHE A 1 120 ? 0.736 -4.666 -0.623 1.00 90.38 120 PHE A C 1
ATOM 936 O O . PHE A 1 120 ? 0.329 -5.216 0.399 1.00 90.38 120 PHE A O 1
ATOM 943 N N . VAL A 1 121 ? 0.072 -4.727 -1.778 1.00 89.81 121 VAL A N 1
ATOM 944 C CA . VAL A 1 121 ? -1.197 -5.454 -1.909 1.00 89.81 121 VAL A CA 1
ATOM 945 C C . VAL A 1 121 ? -0.997 -6.942 -1.617 1.00 89.81 121 VAL A C 1
ATOM 947 O O . VAL A 1 121 ? -1.804 -7.538 -0.902 1.00 89.81 121 VAL A O 1
ATOM 950 N N . LEU A 1 122 ? 0.090 -7.545 -2.104 1.00 90.19 122 LEU A N 1
ATOM 951 C CA . LEU A 1 122 ? 0.415 -8.946 -1.822 1.00 90.19 122 LEU A CA 1
ATOM 952 C C . LEU A 1 122 ? 0.688 -9.187 -0.329 1.00 90.19 122 LEU A C 1
ATOM 954 O O . LEU A 1 122 ? 0.111 -10.105 0.255 1.00 90.19 122 LEU A O 1
ATOM 958 N N . GLY A 1 123 ? 1.503 -8.344 0.304 1.00 86.19 123 GLY A N 1
ATOM 959 C CA . GLY A 1 123 ? 1.823 -8.419 1.731 1.00 86.19 123 GLY A CA 1
ATOM 960 C C . GLY A 1 123 ? 0.596 -8.209 2.612 1.00 86.19 123 GLY A C 1
ATOM 961 O O . GLY A 1 123 ? 0.386 -8.947 3.571 1.00 86.19 123 GLY A O 1
ATOM 962 N N . PHE A 1 124 ? -0.278 -7.274 2.240 1.00 89.00 124 PHE A N 1
ATOM 963 C CA . PHE A 1 124 ? -1.556 -7.052 2.910 1.00 89.00 124 PHE A CA 1
ATOM 964 C C . PHE A 1 124 ? -2.522 -8.230 2.718 1.00 89.00 124 PHE A C 1
ATOM 966 O O . PHE A 1 124 ? -3.246 -8.612 3.639 1.00 89.00 124 PHE A O 1
ATOM 973 N N . LYS A 1 125 ? -2.539 -8.869 1.544 1.00 86.50 125 LYS A N 1
ATOM 974 C CA . LYS A 1 125 ? -3.368 -10.060 1.323 1.00 86.50 125 LYS A CA 1
ATOM 975 C C . LYS A 1 125 ? -2.894 -11.233 2.184 1.00 86.50 125 LYS A C 1
ATOM 977 O O . LYS A 1 125 ? -3.733 -11.887 2.801 1.00 86.50 125 LYS A O 1
ATOM 982 N N . ILE A 1 126 ? -1.582 -11.456 2.258 1.00 84.56 126 ILE A N 1
ATOM 983 C CA . ILE A 1 126 ? -0.962 -12.568 2.996 1.00 84.56 126 ILE A CA 1
ATOM 984 C C . ILE A 1 126 ? -0.945 -12.346 4.523 1.00 84.56 126 ILE A C 1
ATOM 986 O O . ILE A 1 126 ? -1.039 -13.327 5.257 1.00 84.56 126 ILE A O 1
ATOM 990 N N . GLY A 1 127 ? -0.840 -11.099 5.006 1.00 67.19 127 GLY A N 1
ATOM 991 C CA . GLY A 1 127 ? -0.775 -10.756 6.446 1.00 67.19 127 GLY A CA 1
ATOM 992 C C . GLY A 1 127 ? -2.041 -10.970 7.276 1.00 67.19 127 GLY A C 1
ATOM 993 O O . GLY A 1 127 ? -3.052 -11.471 6.745 1.00 67.19 127 GLY A O 1
#

Organism: NCBI:txid49249